Protein AF-X0Z660-F1 (afdb_monomer)

Solvent-accessible surface area (backbone atoms only — not comparable to full-atom values): 5390 Å² total; per-residue (Å²): 111,79,64,56,53,43,53,51,24,27,52,50,16,32,52,55,9,43,53,49,24,56,73,77,54,56,46,72,43,81,42,60,74,69,33,49,53,51,45,50,51,52,44,54,51,48,51,49,49,52,55,51,50,51,55,73,75,34,71,62,91,87,47,93,58,31,65,55,44,52,29,52,49,34,20,52,51,21,25,32,69,45,22,51,44,59,51,48,27,37,75,72,65,31,25,44,66,53,76,79,81,124

Foldseek 3Di:
DLVVLLVVLLVQLLVVLQVQCCVPFNDKDADPPVLVVVLVVLLVVVLVCLVVVLVVVDDDPDDPCNSVSSSSSSSVNSNCVSHVSRVVSCVVVRMPRPPPDD

Organism: NCBI:txid412755

Radius of gyration: 15.7 Å; Cα contacts (8 Å, |Δi|>4): 109; chains: 1; bounding box: 36×30×42 Å

Nearest PDB structures (foldseek):
  3gi7-assembly1_A  TM=3.925E-01  e=4.445E+00  Pseudomonas putida KT2440

pLDDT: mean 79.26, std 8.97, range [43.03, 91.56]

Secondary structure (DSSP, 8-state):
-HHHHHHHHHHHHHHHHHHHIIIII--EEE--HHHHHHHHHHHHHHHHHHHHHHHHHSPPTTSTTHHHHHHHHHHHHHHIIIIIHHHHHHHTTSEEE-----

Structure (mmCIF, N/CA/C/O backbone):
data_AF-X0Z660-F1
#
_entry.id   AF-X0Z660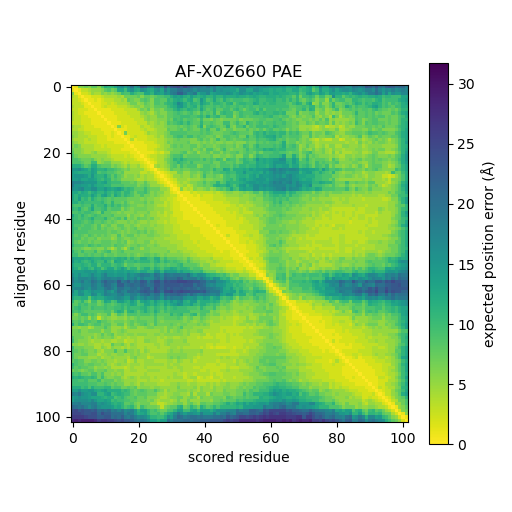-F1
#
loop_
_atom_site.group_PDB
_atom_site.id
_atom_site.type_symbol
_atom_site.label_atom_id
_atom_site.label_alt_id
_atom_site.label_comp_id
_atom_site.label_asym_id
_atom_site.label_entity_id
_atom_site.label_seq_id
_atom_site.pdbx_PDB_ins_code
_atom_site.Cartn_x
_atom_site.Cartn_y
_atom_site.Cartn_z
_atom_site.occupancy
_atom_site.B_iso_or_equiv
_atom_site.auth_seq_id
_atom_site.auth_comp_id
_atom_site.auth_asym_id
_atom_site.auth_atom_id
_atom_site.pdbx_PDB_model_num
ATOM 1 N N . SER A 1 1 ? 20.803 4.323 -13.688 1.00 61.94 1 SER A N 1
ATOM 2 C CA . SER A 1 1 ? 20.864 2.908 -13.262 1.00 61.94 1 SER A CA 1
ATOM 3 C C . SER A 1 1 ? 19.459 2.379 -13.007 1.00 61.94 1 SER A C 1
ATOM 5 O O . SER A 1 1 ? 18.638 3.159 -12.524 1.00 61.94 1 SER A O 1
ATOM 7 N N . PRO A 1 2 ? 19.152 1.107 -13.318 1.00 65.50 2 PRO A N 1
ATOM 8 C CA . PRO A 1 2 ? 17.829 0.496 -13.102 1.00 65.50 2 PRO A CA 1
ATOM 9 C C . PRO A 1 2 ? 17.317 0.591 -11.652 1.00 65.50 2 PRO A C 1
ATOM 11 O O . PRO A 1 2 ? 16.109 0.633 -11.406 1.00 65.50 2 PRO A O 1
ATOM 14 N N . ASP A 1 3 ? 18.238 0.672 -10.695 1.00 73.69 3 ASP A N 1
ATOM 15 C CA . ASP A 1 3 ? 17.952 0.722 -9.258 1.00 73.69 3 ASP A CA 1
ATOM 16 C C . ASP A 1 3 ? 17.351 2.063 -8.825 1.00 73.69 3 ASP A C 1
ATOM 18 O O . ASP A 1 3 ? 16.425 2.098 -8.020 1.00 73.69 3 ASP A O 1
ATOM 22 N N . ILE A 1 4 ? 17.790 3.167 -9.440 1.00 78.12 4 ILE A N 1
ATOM 23 C CA . ILE A 1 4 ? 17.274 4.515 -9.149 1.00 78.12 4 ILE A CA 1
ATOM 24 C C . ILE A 1 4 ? 15.808 4.616 -9.578 1.00 78.12 4 ILE A C 1
ATOM 26 O O . ILE A 1 4 ? 14.976 5.095 -8.818 1.00 78.12 4 ILE A O 1
ATOM 30 N N . ILE A 1 5 ? 15.473 4.085 -10.759 1.00 74.94 5 ILE A N 1
ATOM 31 C CA . ILE A 1 5 ? 14.103 4.101 -11.295 1.00 74.94 5 ILE A CA 1
ATOM 32 C C . ILE A 1 5 ? 13.147 3.356 -10.355 1.00 74.94 5 ILE A C 1
ATOM 34 O O . ILE A 1 5 ? 12.030 3.809 -10.122 1.00 74.94 5 ILE A O 1
ATOM 38 N N . SER A 1 6 ? 13.595 2.238 -9.781 1.00 74.25 6 SER A N 1
ATOM 39 C CA . SER A 1 6 ? 12.781 1.432 -8.863 1.00 74.25 6 SER A CA 1
ATOM 40 C C . SER A 1 6 ? 12.571 2.140 -7.523 1.00 74.25 6 SER A C 1
ATOM 42 O O . SER A 1 6 ? 11.445 2.200 -7.031 1.00 74.25 6 SER A O 1
ATOM 44 N N . SER A 1 7 ? 13.634 2.719 -6.960 1.00 78.44 7 SER A N 1
ATOM 45 C CA . SER A 1 7 ? 13.567 3.460 -5.698 1.00 78.44 7 SER A CA 1
ATOM 46 C C . SER A 1 7 ? 12.713 4.721 -5.820 1.00 78.44 7 SER A C 1
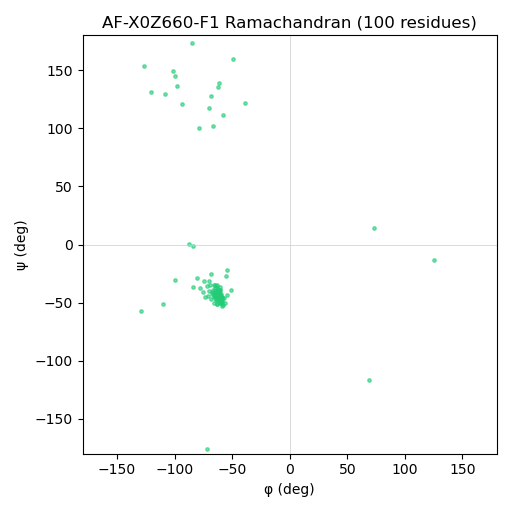ATOM 48 O O . SER A 1 7 ? 11.871 4.971 -4.962 1.00 78.44 7 SER A O 1
ATOM 50 N N . THR A 1 8 ? 12.858 5.485 -6.908 1.00 83.56 8 THR A N 1
ATOM 51 C CA . THR A 1 8 ? 12.024 6.666 -7.169 1.00 83.56 8 THR A CA 1
ATOM 52 C C . THR A 1 8 ? 10.562 6.273 -7.367 1.00 83.56 8 THR A C 1
ATOM 54 O O . THR A 1 8 ? 9.697 6.885 -6.752 1.00 83.56 8 THR A O 1
ATOM 57 N N . ALA A 1 9 ? 10.268 5.215 -8.133 1.00 78.62 9 ALA A N 1
ATOM 58 C CA . ALA A 1 9 ? 8.898 4.723 -8.313 1.00 78.62 9 ALA A CA 1
ATOM 59 C C . ALA A 1 9 ? 8.236 4.333 -6.986 1.00 78.62 9 ALA A C 1
ATOM 61 O O . ALA A 1 9 ? 7.087 4.698 -6.733 1.00 78.62 9 ALA A O 1
ATOM 62 N N . ALA A 1 10 ? 8.970 3.612 -6.133 1.00 78.75 10 ALA A N 1
ATOM 63 C CA . ALA A 1 10 ? 8.491 3.205 -4.819 1.00 78.75 10 ALA A CA 1
ATOM 64 C C . ALA A 1 10 ? 8.238 4.419 -3.917 1.00 78.75 10 ALA A C 1
ATOM 66 O O . ALA A 1 10 ? 7.162 4.528 -3.333 1.00 78.75 10 ALA A O 1
ATOM 67 N N . LEU A 1 11 ? 9.184 5.362 -3.849 1.00 84.12 11 LEU A N 1
ATOM 68 C CA . LEU A 1 11 ? 9.045 6.589 -3.059 1.00 84.12 11 LEU A CA 1
ATOM 69 C C . LEU A 1 11 ? 7.871 7.447 -3.537 1.00 84.12 11 LEU A C 1
ATOM 71 O O . LEU A 1 11 ? 7.093 7.928 -2.718 1.00 84.12 11 LEU A O 1
ATOM 75 N N . THR A 1 12 ? 7.698 7.599 -4.851 1.00 86.69 12 THR A N 1
ATOM 76 C CA . THR A 1 12 ? 6.555 8.311 -5.429 1.00 86.69 12 THR A CA 1
ATOM 77 C C . THR A 1 12 ? 5.243 7.603 -5.096 1.00 86.69 12 THR A C 1
ATOM 79 O O . THR A 1 12 ? 4.307 8.249 -4.630 1.00 86.69 12 THR A O 1
ATOM 82 N N . GLY A 1 13 ? 5.173 6.280 -5.267 1.00 81.06 13 GLY A N 1
ATOM 83 C CA . GLY A 1 13 ? 3.984 5.494 -4.931 1.00 81.06 13 GLY A CA 1
ATOM 84 C C . GLY A 1 13 ? 3.611 5.587 -3.450 1.00 81.06 13 GLY A C 1
ATOM 85 O O . GLY A 1 13 ? 2.444 5.793 -3.122 1.00 81.06 13 GLY A O 1
ATOM 86 N N . ILE A 1 14 ? 4.602 5.513 -2.557 1.00 84.31 14 ILE A N 1
ATOM 87 C CA . ILE A 1 14 ? 4.416 5.707 -1.113 1.00 84.31 14 ILE A CA 1
ATOM 88 C C . ILE A 1 14 ? 3.942 7.130 -0.819 1.00 84.31 14 ILE A C 1
ATOM 90 O O . ILE A 1 14 ? 3.003 7.301 -0.052 1.00 84.31 14 ILE A O 1
ATOM 94 N N . GLY A 1 15 ? 4.545 8.149 -1.437 1.00 86.62 15 GLY A N 1
ATOM 95 C CA . GLY A 1 15 ? 4.162 9.548 -1.244 1.00 86.62 15 GLY A CA 1
ATOM 96 C C . GLY A 1 15 ? 2.694 9.798 -1.593 1.00 86.62 15 GLY A C 1
ATOM 97 O O . GLY A 1 15 ? 1.935 10.285 -0.757 1.00 86.62 15 GLY A O 1
ATOM 98 N N . TYR A 1 16 ? 2.263 9.386 -2.788 1.00 83.31 16 TYR A N 1
ATOM 99 C CA . TYR A 1 16 ? 0.854 9.478 -3.189 1.00 83.31 16 TYR A CA 1
ATOM 100 C C . TYR A 1 16 ? -0.060 8.633 -2.296 1.00 83.31 16 TYR A C 1
ATOM 102 O O . TYR A 1 16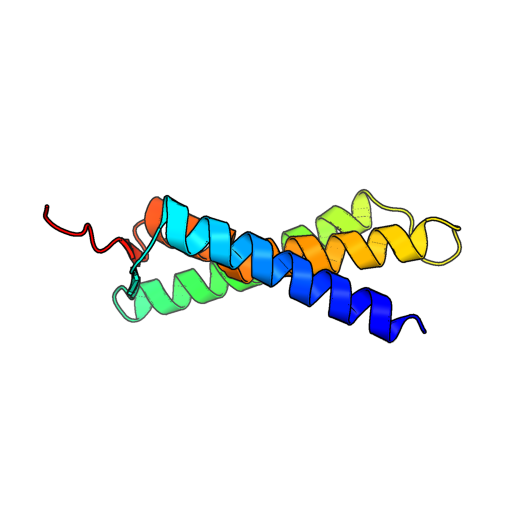 ? -1.136 9.088 -1.911 1.00 83.31 16 TYR A O 1
ATOM 110 N N . GLY A 1 17 ? 0.373 7.426 -1.923 1.00 81.00 17 GLY A N 1
ATOM 111 C CA . GLY A 1 17 ? -0.372 6.568 -1.010 1.00 81.00 17 G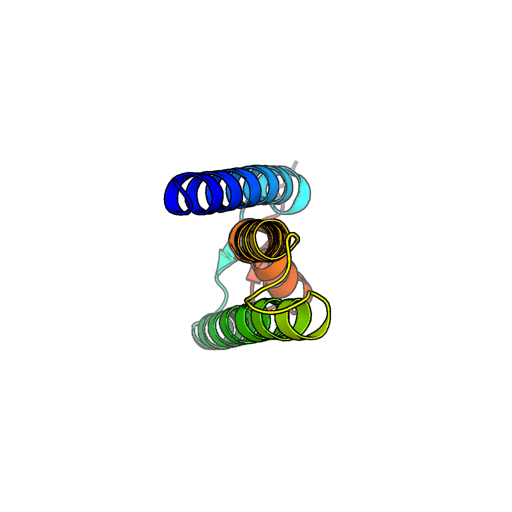LY A CA 1
ATOM 112 C C . GLY A 1 17 ? -0.562 7.202 0.370 1.00 81.00 17 GLY A C 1
ATOM 113 O O . GLY A 1 17 ? -1.663 7.182 0.905 1.00 81.00 17 GLY A O 1
ATOM 114 N N . LEU A 1 18 ? 0.468 7.836 0.929 1.00 84.38 18 LEU A N 1
ATOM 115 C CA . LEU A 1 18 ? 0.381 8.537 2.209 1.00 84.38 18 LEU A CA 1
ATOM 116 C C . LEU A 1 18 ? -0.520 9.771 2.125 1.00 84.38 18 LEU A C 1
ATOM 118 O O . LEU A 1 18 ? -1.322 9.989 3.029 1.00 84.38 18 LEU A O 1
ATOM 122 N N . LEU A 1 19 ? -0.451 10.551 1.042 1.00 86.00 19 LEU A N 1
ATOM 123 C CA . LEU A 1 19 ? -1.352 11.692 0.842 1.00 86.00 19 LEU A CA 1
ATOM 124 C C . LEU A 1 19 ? -2.822 11.249 0.826 1.00 86.00 19 LEU A C 1
ATOM 126 O O . LEU A 1 19 ? -3.653 11.832 1.523 1.00 86.00 19 LEU A O 1
ATOM 130 N N . LEU A 1 20 ? -3.135 10.178 0.091 1.00 81.31 20 LEU A N 1
ATOM 131 C CA . LEU A 1 20 ? -4.477 9.592 0.073 1.00 81.31 20 LEU A CA 1
ATOM 132 C C . LEU A 1 20 ? -4.863 9.011 1.435 1.00 81.31 20 LEU A C 1
ATOM 134 O O . LEU A 1 20 ? -5.998 9.185 1.874 1.00 81.31 20 LEU A O 1
ATOM 138 N N . PHE A 1 21 ? -3.926 8.364 2.127 1.00 82.75 21 PHE A N 1
ATOM 139 C CA . PHE A 1 21 ? -4.135 7.825 3.466 1.00 82.75 21 PHE A CA 1
ATOM 140 C C . PHE A 1 21 ? -4.530 8.924 4.446 1.00 82.75 21 PHE A C 1
ATOM 142 O O . PHE A 1 21 ? -5.580 8.821 5.072 1.00 82.75 21 PHE A O 1
ATOM 149 N N . PHE A 1 22 ? -3.761 10.007 4.537 1.00 81.12 22 PHE A N 1
ATOM 150 C CA . PHE A 1 22 ? -4.091 11.118 5.427 1.00 81.12 22 PHE A CA 1
ATOM 151 C C . PHE A 1 22 ? -5.383 11.832 5.021 1.00 81.12 22 PHE A C 1
ATOM 153 O O . PHE A 1 22 ? -6.139 12.248 5.895 1.00 81.12 22 PHE A O 1
ATOM 160 N N . SER A 1 23 ? -5.668 11.934 3.720 1.00 80.94 23 SER A N 1
ATOM 161 C CA . SER A 1 23 ? -6.869 12.609 3.218 1.00 80.94 23 SER A CA 1
ATOM 162 C C . SER A 1 23 ? -8.158 11.803 3.440 1.00 80.94 23 SER A C 1
ATOM 164 O O . SER A 1 23 ? -9.156 12.357 3.895 1.00 80.94 23 SER A O 1
ATOM 166 N N . PHE A 1 24 ? -8.156 10.497 3.159 1.00 75.69 24 PHE A N 1
ATOM 167 C CA . PHE A 1 24 ? -9.367 9.665 3.194 1.00 75.69 24 PHE A CA 1
ATOM 168 C C . PHE A 1 24 ? -9.517 8.844 4.473 1.00 75.69 24 PHE A C 1
ATOM 170 O O . PHE A 1 24 ? -10.642 8.547 4.886 1.00 75.69 24 PHE A O 1
ATOM 177 N N . ILE A 1 25 ? -8.411 8.441 5.095 1.00 79.81 25 ILE A N 1
ATOM 178 C CA . ILE A 1 25 ? -8.414 7.517 6.230 1.00 79.81 25 ILE A CA 1
ATOM 179 C C . ILE A 1 25 ? -8.031 8.235 7.522 1.00 79.81 25 ILE A C 1
ATOM 181 O O . ILE A 1 25 ? -8.769 8.146 8.498 1.00 79.81 25 ILE A O 1
ATOM 185 N N . GLY A 1 26 ? -6.922 8.969 7.531 1.00 79.38 26 GLY A N 1
ATOM 186 C CA . GLY A 1 26 ? -6.390 9.595 8.733 1.00 79.38 26 GLY A CA 1
ATOM 187 C C . GLY A 1 26 ? -5.862 8.548 9.712 1.00 79.38 26 GLY A C 1
ATOM 188 O O . GLY A 1 26 ? -4.909 7.837 9.414 1.00 79.38 26 GLY A O 1
ATOM 189 N N . GLU A 1 27 ? -6.461 8.460 10.894 1.00 78.44 27 GLU A N 1
ATOM 190 C CA . GLU A 1 27 ? -5.968 7.610 11.974 1.00 78.44 27 GLU A CA 1
ATOM 191 C C . GLU A 1 27 ? -6.716 6.267 12.021 1.00 78.44 27 GLU A C 1
ATOM 193 O O . GLU A 1 27 ? -7.942 6.198 11.886 1.00 78.44 27 GLU A O 1
ATOM 198 N N . ILE A 1 28 ? -5.973 5.173 12.211 1.00 78.56 28 ILE A N 1
ATOM 199 C CA . ILE A 1 28 ? -6.517 3.812 12.217 1.00 78.56 28 ILE A CA 1
ATOM 200 C C . ILE A 1 28 ? -6.238 3.160 13.560 1.00 78.56 28 ILE A C 1
ATOM 202 O O . ILE A 1 28 ? -5.095 3.114 14.014 1.00 78.56 28 ILE A O 1
ATOM 206 N N . ARG A 1 29 ? -7.270 2.557 14.150 1.00 79.50 29 ARG A N 1
ATOM 207 C CA . ARG A 1 29 ? -7.100 1.630 15.267 1.00 79.50 29 ARG A CA 1
ATOM 208 C C . ARG A 1 29 ? -7.026 0.196 14.746 1.00 79.50 29 ARG A C 1
ATOM 210 O O . ARG A 1 29 ? -7.971 -0.258 14.086 1.00 79.50 29 ARG A O 1
ATOM 217 N N . PRO A 1 30 ? -5.924 -0.527 15.019 1.00 74.19 30 PRO A N 1
ATOM 218 C CA . PRO A 1 30 ? -5.839 -1.934 14.670 1.00 74.19 30 PRO A CA 1
ATOM 219 C C . PRO A 1 30 ? -6.915 -2.714 15.432 1.00 74.19 30 PRO A C 1
ATOM 221 O O . PRO A 1 30 ? -7.135 -2.489 16.621 1.00 74.19 30 PRO A O 1
ATOM 224 N N . GLY A 1 31 ? -7.604 -3.618 14.733 1.00 76.31 31 GLY A N 1
ATOM 225 C CA . GLY A 1 31 ? -8.569 -4.519 15.355 1.00 76.31 31 GLY A CA 1
ATOM 226 C C . GLY A 1 31 ? -7.900 -5.612 16.197 1.00 76.31 31 GLY A C 1
ATOM 227 O O . GLY A 1 31 ? -6.676 -5.663 16.329 1.00 76.31 31 GLY A O 1
ATOM 228 N N . ASN A 1 32 ? -8.713 -6.528 16.736 1.00 87.94 32 ASN A N 1
ATOM 229 C CA . ASN A 1 32 ? -8.240 -7.706 17.474 1.00 87.94 32 ASN A CA 1
ATOM 230 C C . ASN A 1 32 ? -7.142 -8.480 16.726 1.00 87.94 32 ASN A C 1
ATOM 232 O O . ASN A 1 32 ? -7.043 -8.434 15.501 1.00 87.94 32 ASN A O 1
ATOM 236 N N . TRP A 1 33 ? -6.370 -9.279 17.465 1.00 87.06 33 TRP A N 1
ATOM 237 C CA . TRP A 1 33 ? -5.250 -10.057 16.927 1.00 87.06 33 TRP A CA 1
ATOM 238 C C . TRP A 1 33 ? -5.620 -10.907 15.692 1.00 87.06 33 TRP A C 1
ATOM 240 O O . TRP A 1 33 ? -4.883 -10.909 14.708 1.00 87.06 33 TRP A O 1
ATOM 250 N N . LEU A 1 34 ? -6.817 -11.513 15.673 1.00 86.12 34 LEU A N 1
ATOM 251 C CA . LEU A 1 34 ? -7.355 -12.216 14.497 1.00 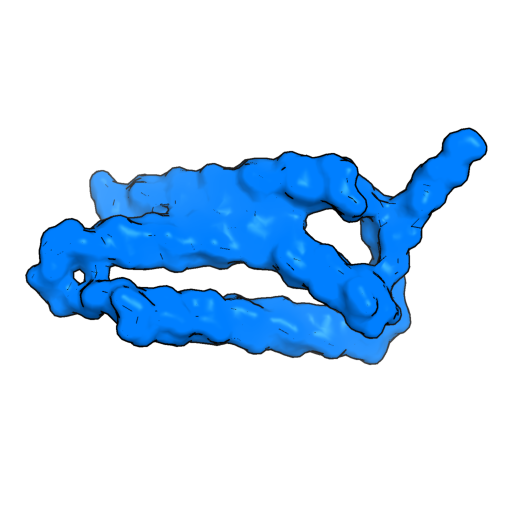86.12 34 LEU A CA 1
ATOM 252 C C . LEU A 1 34 ? -7.519 -11.297 13.277 1.00 86.12 34 LEU A C 1
ATOM 254 O O . LEU A 1 34 ? -7.114 -11.644 12.172 1.00 86.12 34 LEU A O 1
ATOM 258 N N . LYS A 1 35 ? -8.083 -10.100 13.473 1.00 85.25 35 LYS A N 1
ATOM 259 C CA . LYS A 1 35 ? -8.251 -9.110 12.402 1.00 85.25 35 LYS A CA 1
ATOM 260 C C . LYS A 1 35 ? -6.894 -8.663 11.867 1.00 85.25 35 LYS A C 1
ATOM 262 O O . LYS A 1 35 ? -6.739 -8.519 10.663 1.00 85.25 35 LYS A O 1
ATOM 267 N N . ARG A 1 36 ? -5.885 -8.534 12.732 1.00 83.38 36 ARG A N 1
ATOM 268 C CA . ARG A 1 36 ? -4.508 -8.225 12.323 1.00 83.38 36 ARG A CA 1
ATOM 269 C C . ARG A 1 36 ? -3.905 -9.322 11.439 1.00 83.38 36 ARG A C 1
ATOM 271 O O . ARG A 1 36 ? -3.261 -8.998 10.444 1.00 83.38 36 ARG A O 1
ATOM 278 N N . LEU A 1 37 ? -4.156 -10.594 11.758 1.00 89.56 37 LEU A N 1
ATOM 279 C CA . LEU A 1 37 ? -3.716 -11.727 10.939 1.00 89.56 37 LEU A CA 1
ATOM 280 C C . LEU A 1 37 ? -4.402 -11.740 9.564 1.00 89.56 37 LEU A C 1
ATOM 282 O O . LEU A 1 37 ? -3.732 -11.901 8.546 1.00 89.56 37 LEU A O 1
ATOM 286 N N . ILE A 1 38 ? -5.717 -11.506 9.514 1.00 88.50 38 ILE A N 1
ATOM 287 C CA . ILE A 1 38 ? -6.450 -11.442 8.240 1.00 88.50 38 ILE A CA 1
ATOM 288 C C . ILE A 1 38 ? -5.990 -10.224 7.425 1.00 88.50 38 ILE A C 1
ATOM 290 O O . ILE A 1 38 ? -5.791 -10.343 6.221 1.00 88.50 38 ILE A O 1
ATOM 294 N N . SER A 1 39 ? -5.731 -9.077 8.061 1.00 86.94 39 SER A N 1
ATOM 295 C CA . SER A 1 39 ? -5.185 -7.890 7.390 1.00 86.94 39 SER A CA 1
ATOM 296 C C . SER A 1 39 ? -3.828 -8.187 6.764 1.00 86.94 39 SER A C 1
ATOM 298 O O . SER A 1 39 ? -3.579 -7.815 5.620 1.00 86.94 39 SER A O 1
ATOM 300 N N . PHE A 1 40 ? -2.964 -8.907 7.480 1.00 86.12 40 PHE A N 1
ATOM 301 C CA . PHE A 1 40 ? -1.683 -9.340 6.938 1.00 86.12 40 PHE A CA 1
ATOM 302 C C . PHE A 1 40 ? -1.862 -10.252 5.716 1.00 86.12 40 PHE A C 1
ATOM 304 O O . PHE A 1 40 ? -1.268 -9.989 4.672 1.00 86.12 40 PHE A O 1
ATOM 311 N N . LEU A 1 41 ? -2.737 -11.260 5.807 1.00 90.94 41 LEU A N 1
ATOM 312 C CA . LEU A 1 41 ? -3.045 -12.156 4.688 1.00 90.94 41 LEU A CA 1
ATOM 313 C C . LEU A 1 41 ? -3.580 -11.391 3.474 1.00 90.94 41 LEU A C 1
ATOM 315 O O . LEU A 1 41 ? -3.078 -11.572 2.369 1.00 90.94 41 LEU A O 1
ATOM 319 N N . VAL A 1 42 ? -4.542 -10.489 3.672 1.00 88.94 42 VAL A N 1
ATOM 320 C CA . VAL A 1 42 ? -5.111 -9.656 2.601 1.00 88.94 42 VAL A CA 1
ATOM 321 C C . VAL A 1 42 ? -4.041 -8.759 1.974 1.00 88.94 42 VAL A C 1
ATOM 323 O O . VAL A 1 42 ? -3.990 -8.628 0.752 1.00 88.94 42 VAL A O 1
ATOM 326 N N . GLY A 1 43 ? -3.153 -8.179 2.787 1.00 88.19 43 GLY A N 1
ATOM 327 C CA . GLY A 1 43 ? -2.029 -7.378 2.308 1.00 88.19 43 GLY A CA 1
ATOM 328 C C . GLY A 1 43 ? -1.098 -8.176 1.392 1.00 88.19 43 GLY A C 1
ATOM 329 O O . GLY A 1 43 ? -0.823 -7.737 0.275 1.00 88.19 43 GLY A O 1
ATOM 330 N N . VAL A 1 44 ? -0.672 -9.365 1.833 1.00 87.75 44 VAL A N 1
ATOM 331 C CA . VAL A 1 44 ? 0.214 -10.262 1.070 1.00 87.75 44 VAL A CA 1
ATOM 332 C C . VAL A 1 44 ? -0.461 -10.770 -0.205 1.00 87.75 44 VAL A C 1
ATOM 334 O O . VAL A 1 44 ? 0.148 -10.739 -1.275 1.00 87.75 44 VAL A O 1
ATOM 337 N N . ILE A 1 45 ? -1.729 -11.180 -0.125 1.00 91.56 45 ILE A N 1
ATOM 338 C CA . ILE A 1 45 ? -2.507 -11.617 -1.291 1.00 91.56 45 ILE A CA 1
ATOM 339 C C . ILE A 1 45 ? -2.612 -10.479 -2.312 1.00 91.56 45 ILE A C 1
ATOM 341 O O . ILE A 1 45 ? -2.384 -10.696 -3.500 1.00 91.56 45 ILE A O 1
ATOM 345 N N . GLY A 1 46 ? -2.885 -9.254 -1.859 1.00 88.19 46 GLY A N 1
ATOM 346 C CA . GLY A 1 46 ? -2.952 -8.076 -2.720 1.00 88.19 46 GLY A CA 1
ATOM 347 C C . GLY A 1 46 ? -1.639 -7.760 -3.433 1.00 88.19 46 GLY A C 1
ATOM 348 O O . GLY A 1 46 ? -1.644 -7.498 -4.634 1.00 88.19 46 GLY A O 1
ATOM 349 N N . ILE A 1 47 ? -0.506 -7.867 -2.729 1.00 87.44 47 ILE A N 1
ATOM 350 C CA . ILE A 1 47 ? 0.831 -7.753 -3.334 1.00 87.44 47 ILE A CA 1
ATOM 351 C C . ILE A 1 47 ? 0.996 -8.796 -4.445 1.00 87.44 47 ILE A C 1
ATOM 353 O O . ILE A 1 47 ? 1.434 -8.453 -5.544 1.00 87.44 47 ILE A O 1
ATOM 357 N N . GLY A 1 48 ? 0.601 -10.047 -4.187 1.00 86.56 48 GLY A N 1
ATOM 358 C CA . GLY A 1 48 ? 0.623 -11.122 -5.178 1.00 86.56 48 GLY A CA 1
ATOM 359 C C . GLY A 1 48 ? -0.235 -10.809 -6.405 1.00 86.56 48 GLY A C 1
ATOM 360 O O . GLY A 1 48 ? 0.244 -10.939 -7.529 1.00 86.56 48 GLY A O 1
ATOM 361 N N . ILE A 1 49 ? -1.464 -10.325 -6.205 1.00 87.88 49 ILE A N 1
ATOM 362 C CA . ILE A 1 49 ? -2.376 -9.937 -7.292 1.00 87.88 49 ILE A CA 1
ATOM 363 C C . ILE A 1 49 ? -1.792 -8.790 -8.117 1.00 87.88 49 ILE A C 1
ATOM 365 O O . ILE A 1 49 ? -1.829 -8.857 -9.340 1.00 87.88 49 ILE A O 1
ATOM 369 N N . ILE A 1 50 ? -1.218 -7.760 -7.492 1.00 85.88 50 ILE A N 1
ATOM 370 C CA . ILE A 1 50 ? -0.593 -6.646 -8.222 1.00 85.88 50 ILE A CA 1
ATOM 371 C C . ILE A 1 50 ? 0.608 -7.148 -9.014 1.00 85.88 50 ILE A C 1
ATOM 373 O O . ILE A 1 50 ? 0.744 -6.835 -10.194 1.00 85.88 50 ILE A O 1
ATOM 377 N N . TYR A 1 51 ? 1.469 -7.946 -8.385 1.00 81.69 51 TYR A N 1
ATOM 378 C CA . TYR A 1 51 ? 2.691 -8.425 -9.013 1.00 81.69 51 TYR A CA 1
ATOM 379 C C . TYR A 1 51 ? 2.398 -9.361 -10.193 1.00 81.69 51 TYR A C 1
ATOM 381 O O . TYR A 1 51 ? 2.980 -9.198 -11.266 1.00 81.69 51 TYR A O 1
ATOM 389 N N . LEU A 1 52 ? 1.475 -10.311 -10.016 1.00 82.44 52 LEU A N 1
ATOM 390 C CA . LEU A 1 52 ? 1.068 -11.267 -11.047 1.00 82.44 52 LEU A CA 1
ATOM 391 C C . LEU A 1 52 ? 0.158 -10.626 -12.100 1.00 82.44 52 LEU A C 1
ATOM 393 O O . LEU A 1 52 ? 0.353 -10.862 -13.288 1.00 82.44 52 LEU A O 1
ATOM 397 N N . GLY A 1 53 ? -0.776 -9.767 -11.694 1.00 82.31 53 GLY A N 1
ATOM 398 C CA . GLY A 1 53 ? -1.671 -9.035 -12.590 1.00 82.31 53 GLY A CA 1
ATOM 399 C C . GLY A 1 53 ? -0.901 -8.115 -13.531 1.00 82.31 53 GLY A C 1
ATOM 400 O O . GLY A 1 53 ? -1.071 -8.196 -14.745 1.00 82.31 53 GLY A O 1
ATOM 401 N N . LEU A 1 54 ? 0.045 -7.323 -13.013 1.00 76.88 54 LEU A N 1
ATOM 402 C CA . LEU A 1 54 ? 0.929 -6.536 -13.880 1.00 76.88 54 LEU A CA 1
ATOM 403 C C . LEU A 1 54 ? 1.893 -7.412 -14.682 1.00 76.88 54 LEU A C 1
ATOM 405 O O . LEU A 1 54 ? 2.345 -6.980 -15.735 1.00 76.88 54 LEU A O 1
ATOM 409 N N . LYS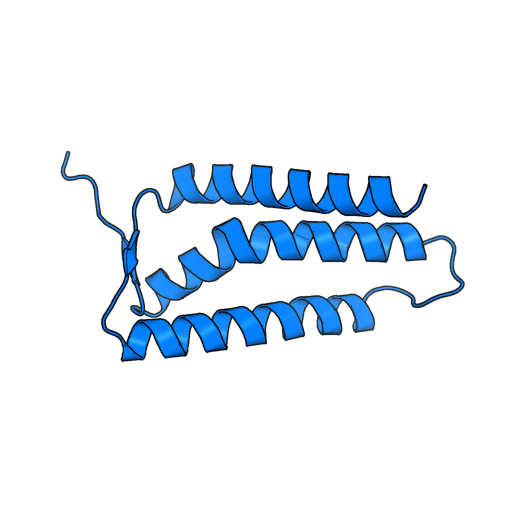 A 1 55 ? 2.236 -8.623 -14.229 1.00 74.06 55 LYS A N 1
ATOM 410 C CA . LYS A 1 55 ? 3.025 -9.566 -15.039 1.00 74.06 55 LYS A CA 1
ATOM 411 C C . LYS A 1 55 ? 2.246 -10.139 -16.219 1.00 74.06 55 LYS A C 1
ATOM 413 O O . LYS A 1 55 ? 2.862 -10.404 -17.242 1.00 74.06 55 LYS A O 1
ATOM 418 N N . LEU A 1 56 ? 0.934 -10.302 -16.085 1.00 76.44 56 LEU A N 1
ATOM 419 C CA . LEU A 1 56 ? 0.058 -10.767 -17.159 1.00 76.44 56 LEU A CA 1
ATOM 420 C C . LEU A 1 56 ? -0.259 -9.659 -18.171 1.00 76.44 56 LEU A C 1
ATOM 422 O O . LEU A 1 56 ? -0.348 -9.933 -19.361 1.00 76.44 56 LEU A O 1
ATOM 426 N N . ILE A 1 57 ? -0.429 -8.420 -17.700 1.00 74.50 57 ILE A N 1
ATOM 427 C CA . ILE A 1 57 ? -0.829 -7.286 -18.547 1.00 74.50 57 ILE A CA 1
ATOM 428 C C . ILE A 1 57 ? 0.375 -6.650 -19.255 1.00 74.50 57 ILE A C 1
ATOM 430 O O . ILE A 1 57 ? 0.246 -6.198 -20.390 1.00 74.50 57 ILE A O 1
ATOM 434 N N . LEU A 1 58 ? 1.541 -6.582 -18.600 1.00 68.44 58 LEU A N 1
ATOM 435 C CA . LEU A 1 58 ? 2.718 -5.919 -19.165 1.00 68.44 58 LEU A CA 1
ATOM 436 C C . LEU A 1 58 ? 3.712 -6.914 -19.776 1.00 68.44 58 LEU A C 1
ATOM 438 O O . LEU A 1 58 ? 3.945 -7.987 -19.213 1.00 68.44 58 LEU A O 1
ATOM 442 N N . PRO A 1 59 ? 4.379 -6.525 -20.876 1.00 63.66 59 PRO A N 1
ATOM 443 C CA . PRO A 1 59 ? 5.364 -7.367 -21.537 1.00 63.66 59 PRO A CA 1
ATOM 444 C C . PRO A 1 59 ? 6.558 -7.697 -20.626 1.00 63.66 59 PRO A C 1
ATOM 446 O O . PRO A 1 59 ? 7.055 -6.855 -19.868 1.00 63.66 59 PRO A O 1
ATOM 449 N N . SER A 1 60 ? 6.998 -8.957 -20.699 1.00 63.28 60 SER A N 1
ATOM 450 C CA . SER A 1 60 ? 8.126 -9.503 -19.932 1.00 63.28 60 SER A CA 1
ATOM 451 C C . SER A 1 60 ? 9.484 -9.237 -20.603 1.00 63.28 60 SER A C 1
ATOM 453 O O . SER A 1 60 ? 9.549 -8.666 -21.690 1.00 63.28 60 SER A O 1
ATOM 455 N N . GLU A 1 61 ? 10.559 -9.592 -19.892 1.00 57.53 61 GLU A N 1
ATOM 456 C CA . GLU A 1 61 ? 11.972 -9.309 -20.198 1.00 57.53 61 GLU A CA 1
ATOM 457 C C . GLU A 1 61 ? 12.317 -9.414 -21.691 1.00 57.53 61 GLU A C 1
ATOM 459 O O . GLU A 1 61 ? 12.121 -10.456 -22.308 1.00 57.53 61 GLU A O 1
ATOM 464 N N . GLY A 1 62 ? 12.821 -8.311 -22.265 1.00 62.34 62 GLY A N 1
ATOM 465 C CA . GLY A 1 62 ? 13.295 -8.239 -23.655 1.00 62.34 62 GLY A CA 1
ATOM 466 C C . GLY A 1 62 ? 12.662 -7.141 -24.520 1.00 62.34 62 GLY A C 1
ATOM 467 O O . GLY A 1 62 ? 13.190 -6.829 -25.582 1.00 62.34 62 GLY A O 1
ATOM 468 N N . GLN A 1 63 ? 11.569 -6.513 -24.076 1.00 65.12 63 GLN A N 1
ATOM 469 C CA . GLN A 1 63 ? 10.912 -5.421 -24.809 1.00 65.12 63 GLN A CA 1
ATOM 470 C C . GLN A 1 63 ? 11.258 -4.046 -24.222 1.00 65.12 63 GLN A C 1
ATOM 472 O O . GLN A 1 63 ? 11.424 -3.911 -23.009 1.00 65.12 63 GLN A O 1
ATOM 477 N N . SER A 1 64 ? 11.292 -2.999 -25.055 1.00 65.94 64 SER A N 1
ATOM 478 C CA . SER A 1 64 ? 11.613 -1.617 -24.644 1.00 65.94 64 SER A CA 1
ATOM 479 C C . SER A 1 64 ? 10.734 -1.080 -23.501 1.00 65.94 64 SER A C 1
ATOM 481 O O . SER A 1 64 ? 11.141 -0.179 -22.775 1.00 65.94 64 SER A O 1
ATOM 483 N N . LEU A 1 65 ? 9.546 -1.659 -23.293 1.00 69.69 65 LEU A N 1
ATOM 484 C CA . LEU A 1 65 ? 8.606 -1.292 -22.226 1.00 69.69 65 LEU A CA 1
ATOM 485 C C . LEU A 1 65 ? 8.845 -2.024 -20.890 1.00 69.69 65 LEU A C 1
ATOM 487 O O . LEU A 1 65 ? 8.127 -1.774 -19.922 1.00 69.69 65 LEU A O 1
ATOM 491 N N . TYR A 1 66 ? 9.855 -2.892 -20.787 1.00 74.75 66 TYR A N 1
ATOM 492 C CA . TYR A 1 66 ? 10.169 -3.623 -19.552 1.00 74.75 66 TYR A CA 1
ATOM 493 C C . TYR A 1 66 ? 10.520 -2.693 -18.376 1.00 74.75 66 TYR A C 1
ATOM 495 O O . TYR A 1 66 ? 10.124 -2.922 -17.235 1.00 74.75 66 TYR A O 1
ATOM 503 N N . GLN A 1 67 ? 11.217 -1.585 -18.636 1.00 70.19 67 GLN A N 1
ATOM 504 C CA . GLN A 1 67 ? 11.491 -0.589 -17.593 1.00 70.19 67 GLN A CA 1
ATOM 505 C C . GLN A 1 67 ? 10.220 0.106 -17.097 1.00 70.19 67 GLN A C 1
ATOM 507 O O . GLN A 1 67 ? 10.102 0.383 -15.902 1.00 70.19 67 GLN A O 1
ATOM 512 N N . LEU A 1 68 ? 9.250 0.331 -17.985 1.00 75.19 68 LEU A N 1
ATOM 513 C CA . LEU A 1 68 ? 7.965 0.918 -17.625 1.00 75.19 68 LEU A CA 1
ATOM 514 C C . LEU A 1 68 ? 7.127 -0.062 -16.796 1.00 75.19 68 LEU A C 1
ATOM 516 O O . LEU A 1 68 ? 6.534 0.331 -15.793 1.00 75.19 68 LEU A O 1
ATOM 520 N N . SER A 1 69 ? 7.140 -1.352 -17.144 1.00 75.38 69 SER A N 1
ATOM 521 C CA . SER A 1 69 ? 6.434 -2.376 -16.368 1.00 75.38 69 SER A CA 1
ATOM 522 C C . SER A 1 69 ? 6.988 -2.511 -14.951 1.00 75.38 69 SER A C 1
ATOM 524 O O . SER A 1 69 ? 6.224 -2.602 -13.985 1.00 75.38 69 SER A O 1
ATOM 526 N N . ARG A 1 70 ? 8.317 -2.429 -14.815 1.00 75.12 70 ARG A N 1
ATOM 527 C CA . ARG A 1 70 ? 9.005 -2.375 -13.525 1.00 75.12 70 ARG A CA 1
ATOM 528 C C . ARG A 1 70 ? 8.568 -1.149 -12.723 1.00 75.12 70 ARG A C 1
ATOM 530 O O . ARG A 1 70 ? 8.150 -1.301 -11.578 1.00 75.12 70 ARG A O 1
ATOM 537 N N . PHE A 1 71 ? 8.595 0.038 -13.330 1.00 78.75 71 PHE A N 1
ATOM 538 C CA . PHE A 1 71 ? 8.176 1.287 -12.688 1.00 78.75 71 PHE A CA 1
ATOM 539 C C . PHE A 1 71 ? 6.737 1.209 -12.156 1.00 78.75 71 PHE A C 1
ATOM 541 O O . PHE A 1 71 ? 6.503 1.458 -10.973 1.00 78.75 71 PHE A O 1
ATOM 548 N N . PHE A 1 72 ? 5.783 0.779 -12.988 1.00 82.31 72 PHE A N 1
ATOM 549 C CA . PHE A 1 72 ? 4.381 0.659 -12.583 1.00 82.31 72 PHE A CA 1
ATOM 550 C C . PHE A 1 72 ? 4.173 -0.357 -11.458 1.00 82.31 72 PHE A C 1
ATOM 552 O O . PHE A 1 72 ? 3.391 -0.083 -10.551 1.00 82.31 72 PHE A O 1
ATOM 559 N N . ARG A 1 73 ? 4.887 -1.494 -11.453 1.00 81.75 73 ARG A N 1
ATOM 560 C CA . ARG A 1 73 ? 4.784 -2.465 -10.348 1.00 81.75 73 ARG A CA 1
ATOM 561 C C . ARG A 1 73 ? 5.174 -1.849 -9.018 1.00 81.75 73 ARG A C 1
ATOM 563 O O . ARG A 1 73 ? 4.418 -1.974 -8.061 1.00 81.75 73 ARG A O 1
ATOM 570 N N . TYR A 1 74 ? 6.322 -1.180 -8.952 1.00 81.69 74 TYR A N 1
ATOM 571 C CA . TYR A 1 74 ? 6.786 -0.579 -7.701 1.00 81.69 74 TYR A CA 1
ATOM 572 C C . TYR A 1 74 ? 5.929 0.617 -7.275 1.00 81.69 74 TYR A C 1
ATOM 574 O O . TYR A 1 74 ? 5.670 0.777 -6.083 1.00 81.69 74 TYR A O 1
ATOM 582 N N . LEU A 1 75 ? 5.417 1.398 -8.231 1.00 83.38 75 LEU A N 1
ATOM 583 C CA . LEU A 1 75 ? 4.502 2.502 -7.950 1.00 83.38 75 LEU A CA 1
ATOM 584 C C . LEU A 1 75 ? 3.1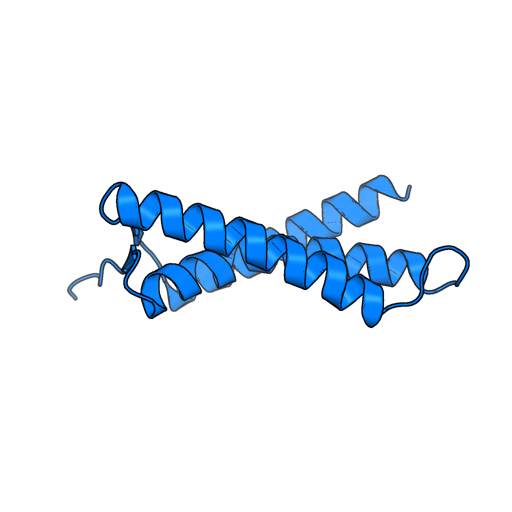64 2.003 -7.384 1.00 83.38 75 LEU A C 1
ATOM 586 O O . LEU A 1 75 ? 2.736 2.467 -6.327 1.00 83.38 75 LEU A O 1
ATOM 590 N N . LEU A 1 76 ? 2.527 1.020 -8.033 1.00 84.81 76 LEU A N 1
ATOM 591 C CA . LEU A 1 76 ? 1.270 0.436 -7.549 1.00 84.81 76 LEU A CA 1
ATOM 592 C C . LEU A 1 76 ? 1.458 -0.290 -6.217 1.00 84.81 76 LEU A C 1
ATOM 594 O O . LEU A 1 76 ? 0.580 -0.207 -5.365 1.00 84.81 76 LEU A O 1
ATOM 598 N N . LEU A 1 77 ? 2.589 -0.972 -6.013 1.00 86.38 77 LEU A N 1
ATOM 599 C CA . LEU A 1 77 ? 2.905 -1.597 -4.728 1.00 86.38 77 LEU A CA 1
ATOM 600 C C . LEU A 1 77 ? 3.011 -0.563 -3.605 1.00 86.38 77 LEU A C 1
ATOM 602 O O . LEU A 1 77 ? 2.441 -0.781 -2.538 1.00 86.38 77 LEU A O 1
ATOM 606 N N . GLY A 1 78 ? 3.682 0.568 -3.849 1.00 83.50 78 GLY A N 1
ATOM 607 C CA . GLY A 1 78 ? 3.755 1.671 -2.889 1.00 83.50 78 GLY A CA 1
ATOM 608 C C . GLY A 1 78 ? 2.368 2.204 -2.528 1.00 83.50 78 GLY A C 1
ATOM 609 O O . GLY A 1 78 ? 2.016 2.262 -1.351 1.00 83.50 78 GLY A O 1
ATOM 610 N N . ILE A 1 79 ? 1.535 2.492 -3.534 1.00 85.69 79 ILE A N 1
ATOM 611 C CA . ILE A 1 79 ? 0.151 2.954 -3.325 1.00 85.69 79 ILE A CA 1
ATOM 612 C C . ILE A 1 79 ? -0.679 1.897 -2.581 1.00 85.69 79 ILE A C 1
ATOM 614 O O . ILE A 1 79 ? -1.468 2.229 -1.694 1.00 85.69 79 ILE A O 1
ATOM 618 N N . TRP A 1 80 ? -0.501 0.617 -2.909 1.00 88.12 80 TRP A N 1
ATOM 619 C CA . TRP A 1 80 ? -1.226 -0.474 -2.268 1.00 88.12 80 TRP A CA 1
ATOM 620 C C . TRP A 1 80 ? -0.908 -0.580 -0.783 1.00 88.12 80 TRP A C 1
ATOM 622 O O . TRP A 1 80 ? -1.823 -0.592 0.038 1.00 88.12 80 TRP A O 1
ATOM 632 N N . ILE A 1 81 ? 0.379 -0.624 -0.438 1.00 84.38 81 ILE A N 1
ATOM 633 C CA . ILE A 1 81 ? 0.835 -0.776 0.946 1.00 84.38 81 ILE A CA 1
ATOM 634 C C . ILE A 1 81 ? 0.452 0.455 1.773 1.00 84.38 81 ILE A C 1
ATOM 636 O O . ILE A 1 81 ? -0.008 0.312 2.905 1.00 84.38 81 ILE A O 1
ATOM 640 N N . SER A 1 82 ? 0.610 1.654 1.210 1.00 82.62 82 SER A N 1
ATOM 641 C CA . SER A 1 82 ? 0.381 2.903 1.937 1.00 82.62 82 SER A CA 1
ATOM 642 C C . SER A 1 82 ? -1.091 3.309 2.033 1.00 82.62 82 SER A C 1
ATOM 644 O O . SER A 1 82 ? -1.456 3.948 3.013 1.00 82.62 82 SER A O 1
ATOM 646 N N . PHE A 1 83 ? -1.945 2.948 1.067 1.00 84.81 83 PHE A N 1
ATOM 647 C CA . PHE A 1 83 ? -3.342 3.404 1.030 1.00 84.81 83 PHE A CA 1
ATOM 648 C C . PHE A 1 83 ? -4.364 2.284 0.857 1.00 84.81 83 PHE A C 1
ATOM 650 O O . PHE A 1 83 ? -5.263 2.135 1.686 1.00 84.81 83 PHE A O 1
ATOM 657 N N . VAL A 1 84 ? -4.250 1.503 -0.219 1.00 86.12 84 VAL A N 1
ATOM 658 C CA . VAL A 1 84 ? -5.339 0.604 -0.635 1.00 86.12 84 VAL A 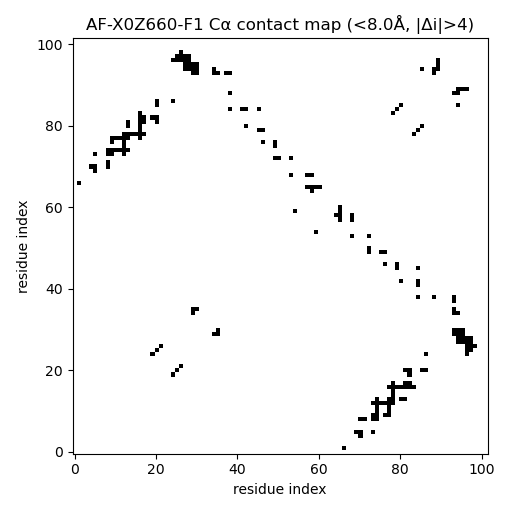CA 1
ATOM 659 C C . VAL A 1 84 ? -5.556 -0.519 0.373 1.00 86.12 84 VAL A C 1
ATOM 661 O O . VAL A 1 84 ? -6.700 -0.801 0.717 1.00 86.12 84 VAL A O 1
ATOM 664 N N . ALA A 1 85 ? -4.485 -1.124 0.891 1.00 85.69 85 ALA A N 1
ATOM 665 C CA . ALA A 1 85 ? -4.578 -2.166 1.908 1.00 85.69 85 ALA A CA 1
ATOM 666 C C . ALA A 1 85 ? -5.202 -1.640 3.218 1.00 85.69 85 ALA A C 1
ATOM 668 O O . ALA A 1 85 ? -6.204 -2.215 3.651 1.00 85.69 85 ALA A O 1
ATOM 669 N N . PRO A 1 86 ? -4.727 -0.523 3.813 1.00 83.19 86 PRO A N 1
ATOM 670 C CA . PRO A 1 86 ? -5.400 0.102 4.951 1.00 83.19 86 PRO A CA 1
ATOM 671 C C . PRO A 1 86 ? -6.879 0.428 4.705 1.00 83.19 86 PRO A C 1
ATOM 673 O O . PRO A 1 86 ? -7.723 0.147 5.558 1.00 83.19 86 PRO A O 1
ATOM 676 N N . TRP A 1 87 ? -7.208 0.972 3.529 1.00 84.81 87 TRP A N 1
ATOM 677 C CA . TRP A 1 87 ? -8.588 1.271 3.145 1.00 84.81 87 TRP A CA 1
ATOM 678 C C . TRP A 1 87 ? -9.453 0.004 3.087 1.00 84.81 87 TRP A C 1
ATOM 680 O O . TRP A 1 87 ? -10.570 -0.017 3.610 1.00 84.81 87 TRP A O 1
ATOM 690 N N . LEU A 1 88 ? -8.919 -1.080 2.515 1.00 85.56 88 LEU A N 1
ATOM 691 C CA . LEU A 1 88 ? -9.581 -2.382 2.461 1.00 85.56 88 LEU A CA 1
ATOM 692 C C . LEU A 1 88 ? -9.832 -2.952 3.858 1.00 85.56 88 LEU A C 1
ATOM 694 O O . LEU A 1 88 ? -10.916 -3.475 4.114 1.00 85.56 88 LEU A O 1
ATOM 698 N N . PHE A 1 89 ? -8.866 -2.824 4.775 1.00 85.50 89 PHE A N 1
ATOM 699 C CA . PHE A 1 89 ? -9.024 -3.294 6.153 1.00 85.50 89 PHE A CA 1
ATOM 700 C C . PHE A 1 89 ? -10.178 -2.587 6.856 1.00 85.50 89 PHE A C 1
ATOM 702 O O . PHE A 1 89 ? -10.933 -3.231 7.579 1.00 85.50 89 PHE A O 1
ATOM 709 N N . ILE A 1 90 ? -10.348 -1.286 6.620 1.00 84.00 90 ILE A N 1
ATOM 710 C CA . ILE A 1 90 ? -11.471 -0.527 7.177 1.00 84.00 90 ILE A CA 1
ATOM 711 C C . ILE A 1 90 ? -12.785 -0.979 6.549 1.00 84.00 90 ILE A C 1
ATOM 713 O O . ILE A 1 90 ? -13.741 -1.273 7.264 1.00 84.00 90 ILE A O 1
ATOM 717 N N . ARG A 1 91 ? -12.829 -1.099 5.217 1.00 83.12 91 ARG A N 1
ATOM 718 C CA . ARG A 1 91 ? -14.048 -1.476 4.489 1.00 83.12 91 ARG A CA 1
ATOM 719 C C . ARG A 1 91 ? -14.543 -2.879 4.836 1.00 83.12 91 ARG A C 1
ATOM 721 O O . ARG A 1 91 ? -15.744 -3.107 4.890 1.00 83.12 91 ARG A O 1
ATOM 728 N N . MET A 1 92 ? -13.626 -3.806 5.093 1.00 82.75 92 MET A N 1
ATOM 729 C CA . MET A 1 92 ? -13.940 -5.161 5.546 1.00 82.75 92 MET A CA 1
ATOM 730 C C . MET A 1 92 ? -14.160 -5.253 7.073 1.00 82.75 92 MET A C 1
ATOM 732 O O . MET A 1 92 ? -14.433 -6.334 7.589 1.00 82.75 92 MET A O 1
ATOM 736 N N . GLY A 1 93 ? -14.023 -4.152 7.822 1.00 80.75 93 GLY A N 1
ATOM 737 C CA . GLY A 1 93 ? -14.204 -4.119 9.280 1.00 80.75 93 GLY A CA 1
ATOM 738 C C . GLY A 1 93 ? -13.069 -4.767 10.090 1.00 80.75 93 GLY A C 1
ATOM 739 O O . GLY A 1 93 ? -13.232 -5.041 11.289 1.00 80.75 93 GLY A O 1
ATOM 740 N N . LEU A 1 94 ? -11.916 -5.023 9.462 1.00 81.38 94 LEU A N 1
ATOM 741 C CA . LEU A 1 94 ? -10.698 -5.523 10.110 1.00 81.38 94 LEU A CA 1
ATOM 742 C C . LEU A 1 94 ? -9.990 -4.429 10.918 1.00 81.38 94 LEU A C 1
ATOM 744 O O . LEU A 1 94 ? -9.373 -4.711 11.945 1.00 81.38 94 LEU A O 1
ATOM 748 N N . ALA A 1 95 ? -10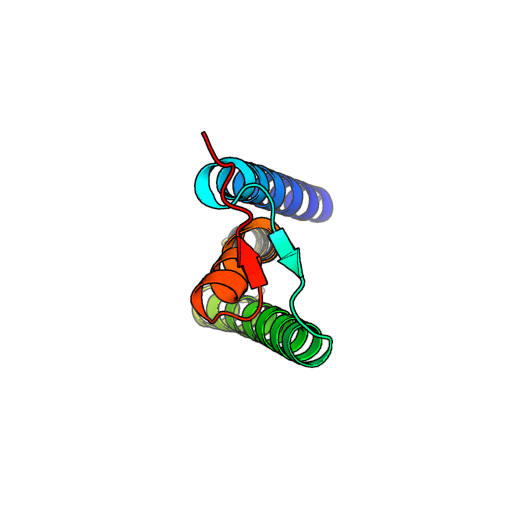.106 -3.183 10.475 1.00 81.25 95 ALA A N 1
ATOM 749 C CA . ALA A 1 95 ? -9.601 -2.014 11.175 1.00 81.25 95 ALA A CA 1
ATOM 750 C C . ALA A 1 95 ? -10.720 -0.985 11.343 1.00 81.25 95 ALA A C 1
ATOM 752 O O . ALA A 1 95 ? -11.666 -0.959 10.560 1.00 81.25 95 ALA A O 1
ATOM 753 N N . GLN A 1 96 ? -10.631 -0.148 12.373 1.00 78.38 96 GLN A N 1
ATOM 754 C CA . GLN A 1 96 ? -11.583 0.944 12.562 1.00 78.38 96 GLN A CA 1
ATOM 755 C C . GLN A 1 96 ? -10.897 2.270 12.270 1.00 78.38 96 GLN A C 1
ATOM 757 O O . GLN A 1 96 ? -9.815 2.549 12.793 1.00 78.38 96 GLN A O 1
ATOM 762 N N . LYS A 1 97 ? -11.542 3.084 11.432 1.00 79.12 97 LYS A N 1
ATOM 763 C CA . LYS A 1 97 ? -11.169 4.483 11.259 1.00 79.12 97 LYS A CA 1
ATOM 764 C C . LYS A 1 97 ? -11.515 5.216 12.551 1.00 79.12 97 LYS A C 1
ATOM 766 O O . LYS A 1 97 ? -12.642 5.108 13.033 1.00 79.12 97 LYS A O 1
ATOM 771 N N . VAL A 1 98 ? -10.554 5.933 13.119 1.00 73.62 98 VAL A N 1
ATOM 772 C CA . VAL A 1 98 ? -10.834 6.835 14.235 1.00 73.62 98 VAL A CA 1
ATOM 773 C C . VAL A 1 98 ? -11.432 8.087 13.622 1.00 73.62 98 VAL A C 1
ATOM 775 O O . VAL A 1 98 ? -10.733 8.905 13.029 1.00 73.62 98 VAL A O 1
ATOM 778 N N . GLU A 1 99 ? -12.753 8.201 13.684 1.00 65.50 99 GLU A N 1
ATOM 779 C CA . GLU A 1 99 ? -13.418 9.416 13.248 1.00 65.50 99 GLU A CA 1
ATOM 780 C C . GLU A 1 99 ? -13.091 10.520 14.254 1.00 65.50 99 GLU A C 1
ATOM 782 O O . GLU A 1 99 ? -13.374 10.407 15.451 1.00 65.50 99 GLU A O 1
ATOM 787 N N . LYS A 1 100 ? -12.414 11.569 13.780 1.00 51.81 100 LYS A N 1
ATOM 788 C CA . LYS A 1 100 ? -12.118 12.740 14.596 1.00 51.81 100 LYS A CA 1
ATOM 789 C C . LYS A 1 100 ? -13.456 13.414 14.889 1.00 51.81 100 LYS A C 1
ATOM 791 O O . LYS A 1 100 ? -14.029 14.043 14.005 1.00 51.81 100 LYS A O 1
ATOM 796 N N . LYS A 1 101 ? -13.974 13.214 16.103 1.00 48.50 101 LYS A N 1
ATOM 797 C CA . LYS A 1 101 ? -15.190 13.872 16.586 1.00 48.50 101 LYS A CA 1
ATOM 798 C C . LYS A 1 101 ? -14.953 15.386 16.497 1.00 48.50 101 LYS A C 1
ATOM 800 O O . LYS A 1 101 ? -14.046 15.886 17.165 1.00 48.50 101 LYS A O 1
ATOM 805 N N . SER A 1 102 ? -15.668 16.043 15.581 1.00 43.03 102 SER A N 1
ATOM 806 C CA . SER A 1 102 ? -15.665 17.501 15.424 1.00 43.03 102 SER A CA 1
ATOM 807 C C . SER A 1 102 ? -16.321 18.187 16.613 1.00 43.03 102 SER A C 1
ATOM 809 O O . SER A 1 102 ? -17.160 17.541 17.283 1.00 43.03 102 SER A O 1
#

Sequence (102 aa):
SPDIISSTAALTGIGYGLLLFFSFIGEIRPGNWLKRLISFLVGVIGIGIIYLGLKLILPSEGQSLYQLSRFFRYLLLGIWISFVAPWLFIRMGLAQKVEKKS

Mean predicted aligned error: 7.87 Å